Protein AF-A0A920QN01-F1 (afdb_monomer)

Sequence (130 aa):
MDKSQQSISKVDVAVIGAGSAGLPAFRAAHMHTENVVLVEGGIYGTTCARVGCMPSKLLIAAAEAAHSIENASKFGVYSSKPIINGQDVMRRVRSERDRFVGFVLESVENIDPKHNYRGHARFLDDHTIQ

Secondary structure (DSSP, 8-state):
-----------SEEEE--STTHHHHHHHHHTT-S-EEEEE-S-SSHHHHHHSHHHHHHHHHHHHHHHHHHHGGGGT---PPPP--HHHHHHHHHHHHHHHHHHHHHHHHTS-GGGEEES---EEETTEE-

Mean predicted aligned error: 4.88 Å

Foldseek 3Di:
DDPPDPDPQQAPEEFEALAPPRLVVQVVVCVVDPRAAYEHADDWLHCCLQPRVQLVVLLVVLVVVQVCQVCVVVVVDDDDRDDDDPVVSVVRSVVVSVVSSVVRVVSVVPDDVVRYHHHHWDDPDPRDID

Solvent-accessible surface area (backbone atoms only — not comparable to full-atom values): 7656 Å² total; per-residue (Å²): 141,79,88,80,70,89,73,88,75,90,58,83,42,80,33,80,36,59,33,85,63,27,51,58,49,46,56,57,51,46,78,78,38,87,52,41,37,39,31,33,57,74,79,80,24,24,58,47,28,66,77,33,57,49,34,51,50,46,50,48,52,55,51,51,52,49,53,48,53,72,52,30,54,84,76,76,42,84,72,73,80,77,84,82,58,64,68,61,53,51,49,52,29,49,54,54,22,52,55,54,19,46,60,42,42,56,61,53,72,72,48,60,67,93,31,53,44,82,38,71,76,42,77,80,53,101,87,42,71,84

Radius of gyration: 22.03 Å; Cα contacts (8 Å, |Δi|>4): 139; chains: 1; bounding box: 44×26×74 Å

Structure (mmCIF, N/CA/C/O backbone):
data_AF-A0A920QN01-F1
#
_entry.id   AF-A0A920QN01-F1
#
loop_
_atom_site.group_PDB
_atom_site.id
_atom_site.type_symbol
_atom_site.label_atom_id
_atom_site.label_alt_id
_atom_site.label_comp_id
_atom_site.label_asym_id
_atom_site.label_entity_id
_atom_site.label_seq_id
_atom_site.pdbx_PDB_ins_code
_atom_site.Cartn_x
_atom_site.Cartn_y
_atom_site.Cartn_z
_atom_site.occupancy
_atom_site.B_iso_or_equiv
_atom_site.auth_seq_id
_atom_site.auth_comp_id
_atom_site.auth_asym_id
_atom_site.auth_atom_id
_atom_site.pdbx_PDB_model_num
ATOM 1 N N . MET A 1 1 ? 5.917 7.096 36.275 1.00 39.72 1 MET A N 1
ATOM 2 C CA . MET A 1 1 ? 5.061 5.906 36.090 1.00 39.72 1 MET A CA 1
ATOM 3 C C . MET A 1 1 ? 3.647 6.336 36.395 1.00 39.72 1 MET A C 1
ATOM 5 O O . MET A 1 1 ? 3.300 6.414 37.562 1.00 39.72 1 MET A O 1
ATOM 9 N N . ASP A 1 2 ? 2.883 6.677 35.364 1.00 33.50 2 ASP A N 1
ATOM 10 C CA . ASP A 1 2 ? 1.447 6.897 35.493 1.00 33.50 2 ASP A CA 1
ATOM 11 C C . ASP A 1 2 ? 0.766 5.986 34.468 1.00 33.50 2 ASP A C 1
ATOM 13 O O . ASP A 1 2 ? 0.889 6.181 33.260 1.00 33.50 2 ASP A O 1
ATOM 17 N N . LYS A 1 3 ? 0.196 4.887 34.971 1.00 38.31 3 LYS A N 1
ATOM 18 C CA . LYS A 1 3 ? -0.616 3.932 34.210 1.00 38.31 3 LYS A CA 1
ATOM 19 C C . LYS A 1 3 ? -2.050 4.456 34.236 1.00 38.31 3 LYS A C 1
ATOM 21 O O . LYS A 1 3 ? -2.915 3.873 34.890 1.00 38.31 3 LYS A O 1
ATOM 26 N N . SER A 1 4 ? -2.277 5.590 33.587 1.00 42.38 4 SER A N 1
ATOM 27 C CA . SER A 1 4 ? -3.592 6.206 33.490 1.00 42.38 4 SER A CA 1
ATOM 28 C C . SER A 1 4 ? -4.506 5.333 32.622 1.00 42.38 4 SER A C 1
ATOM 30 O O . SER A 1 4 ? -4.461 5.349 31.400 1.00 42.38 4 SER A O 1
ATOM 32 N N . GLN A 1 5 ? -5.296 4.509 33.315 1.00 44.41 5 GLN A N 1
ATOM 33 C CA . GLN A 1 5 ? -6.604 3.984 32.915 1.00 44.41 5 GLN A CA 1
ATOM 34 C C . GLN A 1 5 ? -6.707 3.441 31.478 1.00 44.41 5 GLN A C 1
ATOM 36 O O . GLN A 1 5 ? -7.235 4.086 30.577 1.00 44.41 5 GLN A O 1
ATOM 41 N N . GLN A 1 6 ? -6.324 2.173 31.301 1.00 48.44 6 GLN A N 1
ATOM 42 C CA . GLN A 1 6 ? -6.888 1.326 30.246 1.00 48.44 6 GLN A CA 1
ATOM 43 C C . GLN A 1 6 ? -8.386 1.145 30.541 1.00 48.44 6 GLN A C 1
ATOM 45 O O . GLN A 1 6 ? -8.787 0.264 31.302 1.00 48.44 6 GLN A O 1
ATOM 50 N N . SER A 1 7 ? -9.228 2.033 30.012 1.00 57.72 7 SER A N 1
ATOM 51 C CA . SER A 1 7 ? -10.674 1.832 30.033 1.00 57.72 7 SER A CA 1
ATOM 52 C C . SER A 1 7 ? -10.994 0.629 29.151 1.00 57.72 7 SER A C 1
ATOM 54 O O . SER A 1 7 ? -10.740 0.670 27.948 1.00 57.72 7 SER A O 1
ATOM 56 N N . ILE A 1 8 ? -11.532 -0.439 29.741 1.00 59.19 8 ILE A N 1
ATOM 57 C CA . ILE A 1 8 ? -12.025 -1.597 28.993 1.00 59.19 8 ILE A CA 1
ATOM 58 C C . ILE A 1 8 ? -13.239 -1.125 28.187 1.00 59.19 8 ILE A C 1
ATOM 60 O O . ILE A 1 8 ? -14.333 -0.982 28.735 1.00 59.19 8 ILE A O 1
ATOM 64 N N . SER A 1 9 ? -13.052 -0.839 26.900 1.00 80.31 9 SER A N 1
ATOM 65 C CA . SER A 1 9 ? -14.148 -0.555 25.977 1.00 80.31 9 SER A CA 1
ATOM 66 C C . SER A 1 9 ? -14.692 -1.874 25.432 1.00 80.31 9 SER A C 1
ATOM 68 O O . SER A 1 9 ? -14.006 -2.605 24.721 1.00 80.31 9 SER A O 1
ATOM 70 N N . LYS A 1 10 ? -15.942 -2.204 25.778 1.00 93.12 10 LYS A N 1
ATOM 71 C CA . LYS A 1 10 ? -16.661 -3.293 25.107 1.00 93.12 10 LYS A CA 1
ATOM 72 C C . LYS A 1 10 ? -17.082 -2.820 23.722 1.00 93.12 10 LYS A C 1
ATOM 74 O O . LYS A 1 10 ? -17.882 -1.895 23.612 1.00 93.12 10 LYS A O 1
ATOM 79 N N . VAL A 1 11 ? -16.558 -3.480 22.698 1.00 96.00 11 VAL A N 1
ATOM 80 C CA . VAL A 1 11 ? -16.849 -3.206 21.288 1.00 96.00 11 VAL A CA 1
ATOM 81 C C . VAL A 1 11 ? -17.562 -4.397 20.662 1.00 96.00 11 VAL A C 1
ATOM 83 O O . VAL A 1 11 ? -17.366 -5.529 21.106 1.00 96.00 11 VAL A O 1
ATOM 86 N N . ASP A 1 12 ? -18.365 -4.156 19.631 1.00 97.44 12 ASP A N 1
ATOM 87 C CA . ASP A 1 12 ? -19.022 -5.236 18.887 1.00 97.44 12 ASP A CA 1
ATOM 88 C C . ASP A 1 12 ? -18.015 -5.905 17.944 1.00 97.44 12 ASP A C 1
ATOM 90 O O . ASP A 1 12 ? -18.022 -7.123 17.768 1.00 97.44 12 ASP A O 1
ATOM 94 N N . VAL A 1 13 ? -17.121 -5.102 17.350 1.00 98.00 13 VAL A N 1
ATOM 95 C CA . VAL A 1 13 ? -16.067 -5.567 16.443 1.00 98.00 13 VAL A CA 1
ATOM 96 C C . VAL A 1 13 ? -14.770 -4.794 16.689 1.00 98.00 13 VAL A C 1
ATOM 98 O O . VAL A 1 13 ? -14.737 -3.565 16.634 1.00 98.00 13 VAL A O 1
ATOM 101 N N . ALA A 1 14 ? -13.674 -5.528 16.890 1.00 97.44 14 ALA A N 1
ATOM 102 C CA . ALA A 1 14 ? -12.317 -4.989 16.891 1.00 97.44 14 ALA A CA 1
ATOM 103 C C . ALA A 1 14 ? -11.557 -5.484 15.653 1.00 97.44 14 ALA A C 1
ATOM 105 O O . ALA A 1 14 ? -11.383 -6.688 15.458 1.00 97.44 14 ALA A O 1
ATOM 106 N N . VAL A 1 15 ? -11.079 -4.560 14.820 1.00 98.25 15 VAL A N 1
ATOM 107 C CA . VAL A 1 15 ? -10.257 -4.864 13.643 1.00 98.25 15 VAL A CA 1
ATOM 108 C C . VAL A 1 15 ? -8.796 -4.573 13.957 1.00 98.25 15 VAL A C 1
ATOM 110 O O . VAL A 1 15 ? -8.422 -3.432 14.221 1.00 98.25 15 VAL A O 1
ATOM 113 N N . ILE A 1 16 ? -7.948 -5.599 13.897 1.00 98.19 16 ILE A N 1
ATOM 114 C CA . ILE A 1 16 ? -6.509 -5.469 14.145 1.00 98.19 16 ILE A CA 1
ATOM 115 C C . ILE A 1 16 ? -5.772 -5.348 12.805 1.00 98.19 16 ILE A C 1
ATOM 117 O O . ILE A 1 16 ? -5.708 -6.297 12.024 1.00 98.19 16 ILE A O 1
ATOM 121 N N . GLY A 1 17 ? -5.187 -4.177 12.566 1.00 98.00 17 GLY A N 1
ATOM 122 C CA . GLY A 1 17 ? -4.392 -3.818 11.394 1.00 98.00 17 GLY A CA 1
ATOM 123 C C . GLY A 1 17 ? -5.182 -3.037 10.342 1.00 98.00 17 GLY A C 1
ATOM 124 O O . GLY A 1 17 ? -6.114 -3.550 9.734 1.00 98.00 17 GLY A O 1
ATOM 125 N N . ALA A 1 18 ? -4.739 -1.826 10.017 1.00 97.75 18 ALA A N 1
ATOM 126 C CA . ALA A 1 18 ? -5.255 -0.960 8.953 1.00 97.75 18 ALA A CA 1
ATOM 127 C C . ALA A 1 18 ? -4.616 -1.275 7.583 1.00 97.75 18 ALA A C 1
ATOM 129 O O . ALA A 1 18 ? -4.189 -0.395 6.826 1.00 97.75 18 ALA A O 1
ATOM 130 N N . GLY A 1 19 ? -4.520 -2.567 7.270 1.00 97.50 19 GLY A N 1
ATOM 131 C CA . GLY A 1 19 ? -4.033 -3.070 5.988 1.00 97.50 19 GLY A CA 1
ATOM 132 C C . GLY A 1 19 ? -5.128 -3.156 4.922 1.00 97.50 19 GLY A C 1
ATOM 133 O O . GLY A 1 19 ? -6.263 -2.724 5.116 1.00 97.50 19 GLY A O 1
ATOM 134 N N . SER A 1 20 ? -4.797 -3.790 3.793 1.00 97.62 20 SER A N 1
ATOM 135 C CA . SER A 1 20 ? -5.736 -4.001 2.680 1.00 97.62 20 SER A CA 1
ATOM 136 C C . SER A 1 20 ? -6.963 -4.840 3.057 1.00 97.62 20 SER A C 1
ATOM 138 O O . SER A 1 20 ? -7.987 -4.711 2.402 1.00 97.62 20 SER A O 1
ATOM 140 N N . ALA A 1 21 ? -6.874 -5.670 4.102 1.00 98.06 21 ALA A N 1
ATOM 141 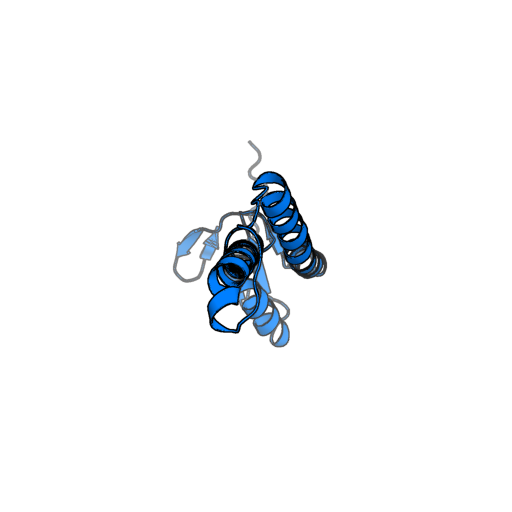C CA . ALA A 1 21 ? -8.012 -6.417 4.639 1.00 98.06 21 ALA A CA 1
ATOM 142 C C . ALA A 1 21 ? -8.772 -5.631 5.720 1.00 98.06 21 ALA A C 1
ATOM 144 O O . ALA A 1 21 ? -9.999 -5.578 5.700 1.00 98.06 21 ALA A O 1
ATOM 145 N N . GLY A 1 22 ? -8.053 -4.996 6.650 1.00 98.12 22 GLY A N 1
ATOM 146 C CA . GLY A 1 22 ? -8.682 -4.382 7.815 1.00 98.12 22 GLY A CA 1
ATOM 147 C C . GLY A 1 22 ? -9.447 -3.098 7.518 1.00 98.12 22 GLY A C 1
ATOM 148 O O . GLY A 1 22 ? -10.522 -2.910 8.071 1.00 98.12 22 GLY A O 1
ATOM 149 N N . LEU A 1 23 ? -8.979 -2.244 6.601 1.00 97.88 23 LEU A N 1
ATOM 150 C CA . LEU A 1 23 ? -9.723 -1.024 6.251 1.00 97.88 23 LEU A CA 1
ATOM 151 C C . LEU A 1 23 ? -11.106 -1.332 5.636 1.00 97.88 23 LEU A C 1
ATOM 153 O O . LEU A 1 23 ? -12.094 -0.759 6.098 1.00 97.88 23 LEU A O 1
ATOM 157 N N . PRO A 1 24 ? -11.235 -2.249 4.654 1.00 98.06 24 PRO A N 1
ATOM 158 C CA . PRO A 1 24 ? -12.546 -2.699 4.190 1.00 98.06 24 PRO A CA 1
ATOM 159 C C . PRO A 1 24 ? -13.373 -3.400 5.270 1.00 98.06 24 PRO A C 1
ATOM 161 O O . PRO A 1 24 ? -14.567 -3.134 5.360 1.00 98.06 24 PRO A O 1
ATOM 164 N N . ALA A 1 25 ? -12.762 -4.255 6.100 1.00 98.44 25 ALA A N 1
ATOM 165 C CA . ALA A 1 25 ? -13.475 -4.950 7.173 1.00 98.44 25 ALA A CA 1
ATOM 166 C C . ALA A 1 25 ? -14.059 -3.971 8.205 1.00 98.44 25 ALA A C 1
ATOM 168 O O . ALA A 1 25 ? -15.221 -4.102 8.579 1.00 98.44 25 ALA A O 1
ATOM 169 N N . PHE A 1 26 ? -13.287 -2.954 8.598 1.00 98.38 26 PHE A N 1
ATOM 170 C CA . PHE A 1 26 ? -13.736 -1.870 9.470 1.00 98.38 26 PHE A CA 1
ATOM 171 C C . PHE A 1 26 ? -14.938 -1.142 8.868 1.00 98.38 26 PHE A C 1
ATOM 173 O O . PHE A 1 26 ? -15.975 -1.039 9.515 1.00 98.38 26 PHE A O 1
ATOM 180 N N . ARG A 1 27 ? -14.835 -0.705 7.605 1.00 97.56 27 ARG A N 1
ATOM 181 C CA . ARG A 1 27 ? -15.940 -0.022 6.912 1.00 97.56 27 ARG A CA 1
ATOM 182 C C . ARG A 1 27 ? -17.184 -0.900 6.831 1.00 97.56 27 ARG A C 1
ATOM 184 O O . ARG A 1 27 ? -18.277 -0.411 7.075 1.00 97.56 27 ARG A O 1
ATOM 191 N N . ALA A 1 28 ? -17.017 -2.183 6.514 1.00 98.25 28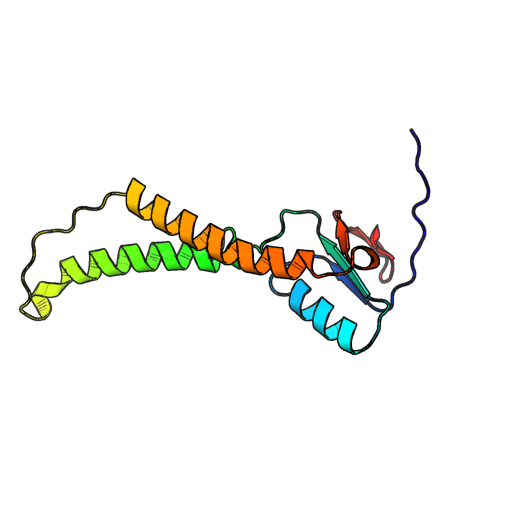 ALA A N 1
ATOM 192 C CA . ALA A 1 28 ? -18.125 -3.124 6.420 1.00 98.25 28 ALA A CA 1
ATOM 193 C C . ALA A 1 28 ? -18.818 -3.336 7.770 1.00 98.25 28 ALA A C 1
ATOM 195 O O . ALA A 1 28 ? -20.040 -3.252 7.837 1.00 98.25 28 ALA A O 1
ATOM 196 N N . ALA A 1 29 ? -18.056 -3.542 8.847 1.00 98.25 29 ALA A N 1
ATOM 197 C CA . ALA A 1 29 ? -18.607 -3.647 10.196 1.00 98.25 29 ALA A CA 1
ATOM 198 C C . ALA A 1 29 ? -19.323 -2.353 10.617 1.00 98.25 29 ALA A C 1
ATOM 200 O O . ALA A 1 29 ? -20.412 -2.407 11.186 1.00 98.25 29 ALA A O 1
ATOM 201 N N . HIS A 1 30 ? -18.756 -1.196 10.268 1.00 96.62 30 HIS A N 1
ATOM 202 C CA . HIS A 1 30 ? -19.316 0.107 10.613 1.00 96.62 30 HIS A CA 1
ATOM 203 C C . HIS A 1 30 ? -20.662 0.401 9.929 1.00 96.62 30 HIS A C 1
ATOM 205 O O . HIS A 1 30 ? -21.476 1.140 10.468 1.00 96.62 30 HIS A O 1
ATOM 211 N N . MET A 1 31 ? -20.963 -0.244 8.794 1.00 97.69 31 MET A N 1
ATOM 212 C CA . MET A 1 31 ? -22.304 -0.177 8.189 1.00 97.69 31 MET A CA 1
ATOM 213 C C . MET A 1 31 ? -23.394 -0.854 9.039 1.00 97.69 31 MET A C 1
ATOM 215 O O . MET A 1 31 ? -24.578 -0.632 8.789 1.00 97.69 31 MET A O 1
ATOM 219 N N . HIS A 1 32 ? -23.021 -1.698 10.006 1.00 98.19 32 HIS A N 1
ATOM 220 C CA . HIS A 1 32 ? -23.953 -2.455 10.845 1.00 98.19 32 HIS A CA 1
ATOM 221 C C . HIS A 1 32 ? -23.975 -1.995 12.308 1.00 98.19 32 HIS A C 1
ATOM 223 O O . HIS A 1 32 ? -24.980 -2.203 12.985 1.00 98.19 32 HIS A O 1
ATOM 229 N N . THR A 1 33 ? -22.897 -1.384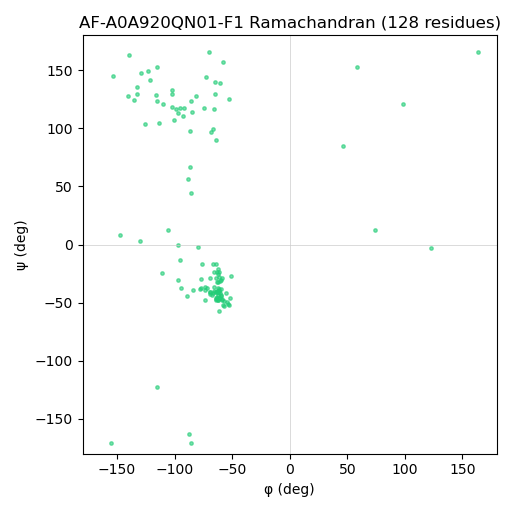 12.804 1.00 97.38 33 THR A N 1
ATOM 230 C CA . THR A 1 33 ? -22.810 -0.860 14.174 1.00 97.38 33 THR A CA 1
ATOM 231 C C . THR A 1 33 ? -21.816 0.298 14.281 1.00 97.38 33 THR A C 1
ATOM 233 O O . THR A 1 33 ? -20.766 0.314 13.641 1.00 97.38 33 THR A O 1
ATOM 236 N N . GLU A 1 34 ? -22.125 1.265 15.142 1.00 94.81 34 GLU A N 1
ATOM 237 C CA . GLU A 1 34 ? -21.206 2.345 15.520 1.00 94.81 34 GLU A CA 1
ATOM 238 C C . GLU A 1 34 ? -20.127 1.856 16.503 1.00 94.81 34 GLU A C 1
ATOM 240 O O . GLU A 1 34 ? -19.100 2.501 16.676 1.00 94.81 34 GLU A O 1
ATOM 245 N N . ASN A 1 35 ? -20.314 0.706 17.157 1.00 96.19 35 ASN A N 1
ATOM 246 C CA . ASN A 1 35 ? -19.412 0.214 18.200 1.00 96.19 35 ASN A CA 1
ATOM 247 C C . ASN A 1 35 ? -18.262 -0.637 17.626 1.00 96.19 35 ASN A C 1
ATOM 249 O O . ASN A 1 35 ? -18.080 -1.805 17.979 1.00 96.19 35 ASN A O 1
ATOM 253 N N . VAL A 1 36 ? -17.505 -0.050 16.697 1.00 97.19 36 VAL A N 1
ATOM 254 C CA . VAL A 1 36 ? -16.397 -0.698 15.982 1.00 97.19 36 VA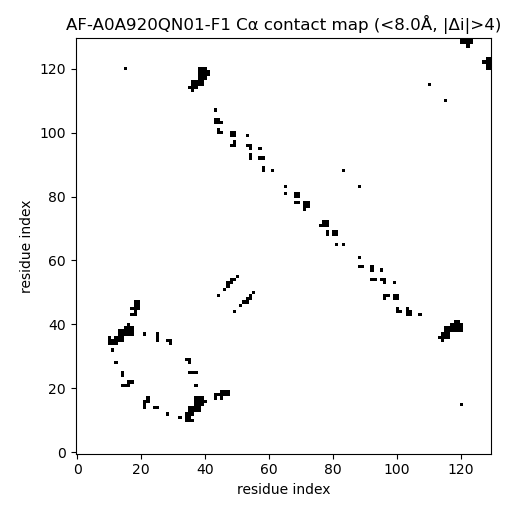L A CA 1
ATOM 255 C C . VAL A 1 36 ? -15.109 0.078 16.209 1.00 97.19 36 VAL A C 1
ATOM 257 O O . VAL A 1 36 ? -15.106 1.309 16.219 1.00 97.19 36 VAL A O 1
ATOM 260 N N . VAL A 1 37 ? -13.997 -0.640 16.355 1.00 96.94 37 VAL A N 1
ATOM 261 C CA . VAL A 1 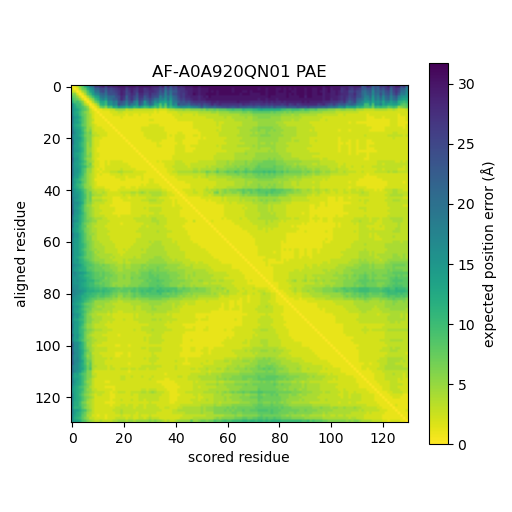37 ? -12.668 -0.034 16.489 1.00 96.94 37 VAL A CA 1
ATOM 262 C C . VAL A 1 37 ? -11.672 -0.650 15.514 1.00 96.94 37 VAL A C 1
ATOM 264 O O . VAL A 1 37 ? -11.739 -1.836 15.191 1.00 96.94 37 VAL A O 1
ATOM 267 N N . LEU A 1 38 ? -10.731 0.166 15.054 1.00 97.69 38 LEU A N 1
ATOM 268 C CA . LEU A 1 38 ? -9.594 -0.198 14.220 1.00 97.69 38 LEU A CA 1
ATOM 269 C C . LEU A 1 38 ? -8.310 0.076 15.002 1.00 97.69 38 LEU A C 1
ATOM 271 O O . LEU A 1 38 ? -8.113 1.183 15.498 1.00 97.69 38 LEU A O 1
ATOM 275 N N . VAL A 1 39 ? -7.424 -0.913 15.084 1.00 97.44 39 VAL A N 1
ATOM 276 C CA . VAL A 1 39 ? -6.145 -0.804 15.793 1.00 97.44 39 VAL A CA 1
ATOM 277 C C . VAL A 1 39 ? -4.993 -0.932 14.801 1.00 97.44 39 VAL A C 1
ATOM 279 O O . VAL A 1 39 ? -4.899 -1.938 14.105 1.00 97.44 39 VAL A O 1
ATOM 282 N N . GLU A 1 40 ? -4.092 0.047 14.727 1.00 97.81 40 GLU A N 1
ATOM 283 C CA . GLU A 1 40 ? -2.897 -0.019 13.870 1.00 97.81 40 GLU A CA 1
ATOM 284 C C . GLU A 1 40 ? -1.644 0.450 14.615 1.00 97.81 40 GLU A C 1
ATOM 286 O O . GLU A 1 40 ? -1.579 1.575 15.114 1.00 97.81 40 GLU A O 1
ATOM 291 N N . GLY A 1 41 ? -0.618 -0.403 14.649 1.00 96.50 41 GLY A N 1
ATOM 292 C CA . GLY A 1 41 ? 0.645 -0.115 15.338 1.00 96.50 41 GLY A CA 1
ATOM 293 C C . GLY A 1 41 ? 1.738 0.417 14.415 1.00 96.50 41 GLY A C 1
ATOM 294 O O . GLY A 1 41 ? 2.575 1.221 14.820 1.00 96.50 41 GLY A O 1
ATOM 295 N N . GLY A 1 42 ? 1.713 0.008 13.152 1.00 94.94 42 GLY A N 1
ATOM 296 C CA . GLY A 1 42 ? 2.668 0.389 12.129 1.00 94.94 42 GLY A CA 1
ATOM 297 C C . GLY A 1 42 ? 2.299 1.676 11.398 1.00 94.94 42 GLY A C 1
ATOM 298 O O . GLY A 1 42 ? 1.503 2.506 11.842 1.00 94.94 42 GLY A O 1
ATOM 299 N N . ILE A 1 43 ? 2.942 1.864 10.250 1.00 96.00 43 ILE A N 1
ATOM 300 C CA . ILE A 1 43 ? 2.769 3.044 9.404 1.00 96.00 43 ILE A CA 1
ATOM 301 C C . ILE A 1 43 ? 1.572 2.812 8.475 1.00 96.00 43 ILE A C 1
ATOM 303 O O . ILE A 1 43 ? 1.580 1.852 7.696 1.00 96.00 43 ILE A O 1
ATOM 307 N N . TYR A 1 44 ? 0.589 3.715 8.521 1.00 97.50 44 TYR A N 1
ATOM 308 C CA . TYR A 1 44 ? -0.554 3.715 7.604 1.00 97.50 44 TYR A CA 1
ATOM 309 C C . TYR A 1 44 ? -0.125 3.818 6.140 1.00 97.50 44 TYR A C 1
ATOM 311 O O . TYR A 1 44 ? 0.961 4.296 5.823 1.00 97.50 44 TYR A O 1
ATOM 319 N N . GLY A 1 45 ? -0.995 3.371 5.236 1.00 96.81 45 GLY A N 1
ATOM 320 C CA . GLY A 1 45 ? -0.713 3.318 3.801 1.00 96.81 45 GLY A CA 1
ATOM 321 C C . GLY A 1 45 ? -0.842 1.922 3.198 1.00 96.81 45 GLY A C 1
ATOM 322 O O . GLY A 1 45 ? -0.702 1.773 1.992 1.00 96.81 45 GLY A O 1
ATOM 323 N N . THR A 1 46 ? -1.133 0.899 4.009 1.00 98.19 46 THR A N 1
ATOM 324 C CA . THR A 1 46 ? -1.089 -0.536 3.664 1.00 98.19 46 THR A CA 1
ATOM 325 C C . THR A 1 46 ? 0.285 -1.029 3.191 1.00 98.19 46 THR A C 1
ATOM 327 O O . THR A 1 46 ? 1.078 -0.304 2.590 1.00 98.19 46 THR A O 1
ATOM 330 N N . THR A 1 47 ? 0.568 -2.316 3.391 1.00 98.38 47 THR A N 1
ATOM 331 C CA . THR A 1 47 ? 1.748 -2.955 2.784 1.00 98.38 47 THR A CA 1
ATOM 332 C C . THR A 1 47 ? 1.680 -2.898 1.259 1.00 98.38 47 THR A C 1
ATOM 334 O O . THR A 1 47 ? 2.678 -2.574 0.619 1.00 98.38 47 THR A O 1
ATOM 337 N N . CYS A 1 48 ? 0.495 -3.151 0.687 1.00 98.19 48 CYS A N 1
ATOM 338 C CA . CYS A 1 48 ? 0.253 -3.165 -0.755 1.00 98.19 48 CYS A CA 1
ATOM 339 C C . CYS A 1 48 ? 0.737 -1.877 -1.437 1.00 98.19 48 CYS A C 1
ATOM 341 O O . CYS A 1 48 ? 1.537 -1.952 -2.374 1.00 98.19 48 CYS A O 1
ATOM 343 N N . ALA A 1 49 ? 0.320 -0.709 -0.936 1.00 98.19 49 ALA A N 1
ATOM 344 C CA . ALA A 1 49 ? 0.731 0.558 -1.528 1.00 98.19 49 ALA A CA 1
ATOM 345 C C . ALA A 1 49 ? 2.153 0.961 -1.128 1.00 98.19 49 ALA A C 1
ATOM 347 O O . ALA A 1 49 ? 2.891 1.454 -1.972 1.00 98.19 49 ALA A O 1
ATOM 348 N N . ARG A 1 50 ? 2.582 0.730 0.121 1.00 98.38 50 ARG A N 1
ATOM 349 C CA . ARG A 1 50 ? 3.876 1.247 0.601 1.00 98.38 50 ARG A CA 1
ATOM 350 C C . ARG A 1 50 ? 5.095 0.521 0.045 1.00 98.38 50 ARG A C 1
ATOM 352 O O . ARG A 1 50 ? 6.084 1.166 -0.313 1.00 98.38 50 ARG A O 1
ATOM 359 N N . VAL A 1 51 ? 5.063 -0.808 0.083 1.00 98.25 51 VAL A N 1
ATOM 360 C CA . VAL A 1 51 ? 6.251 -1.663 -0.114 1.00 98.25 51 VAL A CA 1
ATOM 361 C C . VAL A 1 51 ? 5.925 -2.998 -0.793 1.00 98.25 51 VAL A C 1
ATOM 363 O O . VAL A 1 51 ? 6.779 -3.872 -0.864 1.00 98.25 51 VAL A O 1
ATOM 366 N N . GLY A 1 52 ? 4.694 -3.171 -1.272 1.00 98.19 52 GLY A N 1
ATOM 367 C CA . GLY A 1 52 ? 4.206 -4.414 -1.854 1.00 98.19 52 GLY A CA 1
ATOM 368 C C . GLY A 1 52 ? 3.866 -4.259 -3.329 1.00 98.19 52 GLY A C 1
ATOM 369 O O . GLY A 1 52 ? 4.701 -3.880 -4.152 1.00 98.19 52 GLY A O 1
ATOM 370 N N . CYS A 1 53 ? 2.615 -4.572 -3.663 1.00 98.38 53 CYS A N 1
ATOM 371 C CA . CYS A 1 53 ? 2.137 -4.680 -5.034 1.00 98.38 53 CYS A CA 1
ATOM 372 C C . CYS A 1 53 ? 2.412 -3.414 -5.854 1.00 98.38 53 CYS A C 1
ATOM 374 O O . CYS A 1 53 ? 2.995 -3.525 -6.930 1.00 98.38 53 CYS A O 1
ATOM 376 N N . MET A 1 54 ? 2.074 -2.227 -5.341 1.00 98.44 54 MET A N 1
ATOM 377 C CA . MET A 1 54 ? 2.161 -0.983 -6.119 1.00 98.44 54 MET A CA 1
ATOM 378 C C . MET A 1 54 ? 3.593 -0.659 -6.581 1.00 98.44 54 MET A C 1
ATOM 380 O O . MET A 1 54 ? 3.814 -0.599 -7.793 1.00 98.44 54 MET A O 1
ATOM 384 N N . PRO A 1 55 ? 4.602 -0.527 -5.694 1.00 98.56 55 PRO A N 1
ATOM 385 C CA . PRO A 1 55 ? 5.976 -0.295 -6.139 1.00 98.56 55 PRO A CA 1
ATOM 386 C C . PRO A 1 55 ? 6.537 -1.464 -6.957 1.00 98.56 55 PRO A C 1
ATOM 388 O O . PRO A 1 55 ? 7.302 -1.225 -7.892 1.00 98.56 55 PRO A O 1
ATOM 391 N N . SER A 1 56 ? 6.132 -2.710 -6.673 1.00 98.69 56 SER A N 1
ATOM 392 C CA . SER A 1 56 ? 6.581 -3.861 -7.468 1.00 98.69 56 SER A CA 1
ATOM 393 C C . SER A 1 56 ? 6.114 -3.774 -8.924 1.00 98.69 56 SER A C 1
ATOM 395 O O . SER A 1 56 ? 6.896 -4.047 -9.833 1.00 98.69 56 SER A O 1
ATOM 397 N N . LYS A 1 57 ? 4.866 -3.345 -9.169 1.00 98.62 57 LYS A N 1
ATOM 398 C CA . LYS A 1 57 ? 4.317 -3.257 -10.529 1.00 98.62 57 LYS A CA 1
ATOM 399 C C . LYS A 1 57 ? 4.831 -2.044 -11.288 1.00 98.62 57 LYS A C 1
ATOM 401 O O . LYS A 1 57 ? 5.037 -2.145 -12.490 1.00 98.62 57 LYS A O 1
ATOM 406 N N . LEU A 1 58 ? 5.148 -0.952 -10.597 1.00 98.69 58 LEU A N 1
ATOM 407 C CA . LEU A 1 58 ? 5.846 0.185 -11.204 1.00 98.69 58 LEU A CA 1
ATOM 408 C C . LEU A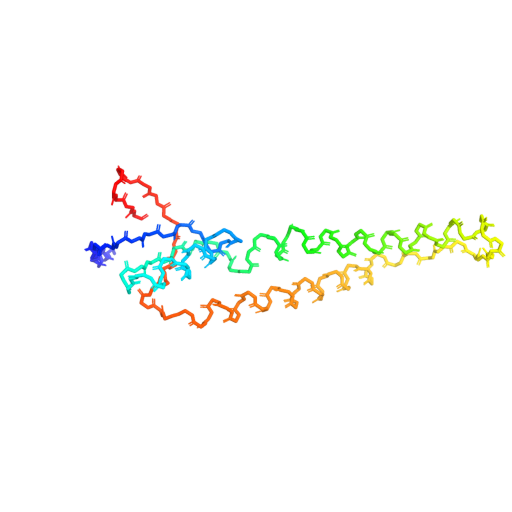 1 58 ? 7.253 -0.197 -11.685 1.00 98.69 58 LEU A C 1
ATOM 410 O O . LEU A 1 58 ? 7.662 0.206 -12.772 1.00 98.69 58 LEU A O 1
ATOM 414 N N . LEU A 1 59 ? 7.985 -0.992 -10.898 1.00 98.81 59 LEU A N 1
ATOM 415 C CA . LEU A 1 59 ? 9.310 -1.467 -11.298 1.00 98.81 59 LEU A CA 1
ATOM 416 C C . LEU A 1 59 ? 9.230 -2.473 -12.457 1.00 98.81 59 LEU A C 1
ATOM 418 O O . LEU A 1 59 ? 10.028 -2.387 -13.388 1.00 98.81 59 LEU A O 1
ATOM 422 N N . ILE A 1 60 ? 8.245 -3.381 -12.431 1.00 98.88 60 ILE A N 1
ATOM 423 C CA . ILE A 1 60 ? 7.979 -4.308 -13.542 1.00 98.88 60 ILE A CA 1
ATOM 424 C C . ILE A 1 60 ? 7.646 -3.538 -14.822 1.00 98.88 60 ILE A C 1
ATOM 426 O O . ILE A 1 60 ? 8.239 -3.832 -15.850 1.00 98.88 60 ILE A O 1
ATOM 430 N N . ALA A 1 61 ? 6.804 -2.503 -14.763 1.00 98.75 61 ALA A N 1
ATOM 431 C CA . ALA A 1 61 ? 6.471 -1.695 -15.937 1.00 98.75 61 ALA A CA 1
ATOM 432 C C . ALA A 1 61 ? 7.711 -1.024 -16.565 1.00 98.75 61 ALA A C 1
ATOM 434 O O . ALA A 1 61 ? 7.847 -0.974 -17.787 1.00 98.75 61 ALA A O 1
ATOM 435 N N . ALA A 1 62 ? 8.654 -0.545 -15.745 1.00 98.62 62 ALA A N 1
ATOM 436 C CA . ALA A 1 62 ? 9.922 -0.012 -16.248 1.00 98.62 62 ALA A CA 1
ATOM 437 C C . ALA A 1 62 ? 10.782 -1.100 -16.922 1.00 98.62 62 ALA A C 1
ATOM 439 O O . ALA A 1 62 ? 11.385 -0.852 -17.969 1.00 98.62 62 ALA A O 1
ATOM 440 N N . ALA A 1 63 ? 10.819 -2.307 -16.348 1.00 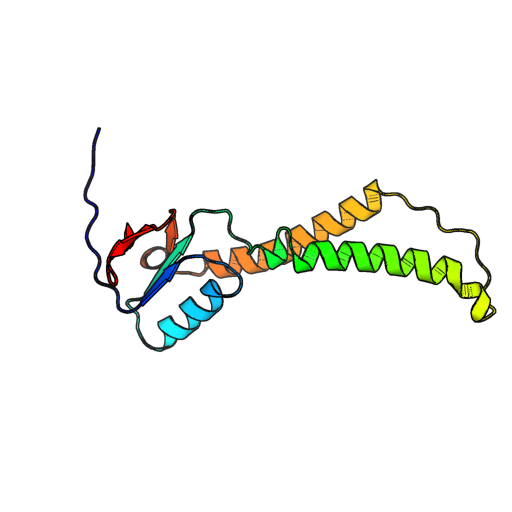98.62 63 ALA A N 1
ATOM 441 C CA . ALA A 1 63 ? 11.526 -3.445 -16.930 1.00 98.62 63 ALA A CA 1
ATOM 442 C C . ALA A 1 63 ? 10.885 -3.914 -18.249 1.00 98.62 63 ALA A C 1
ATOM 444 O O . ALA A 1 63 ? 11.597 -4.167 -19.218 1.00 98.62 63 ALA A O 1
ATOM 445 N N . GLU A 1 64 ? 9.554 -3.967 -18.318 1.00 98.69 64 GLU A N 1
ATOM 446 C CA . GLU A 1 64 ? 8.797 -4.315 -19.525 1.00 98.69 64 GLU A CA 1
ATOM 447 C C . GLU A 1 64 ? 9.032 -3.311 -20.657 1.00 98.69 64 GLU A C 1
ATOM 449 O O . GLU A 1 64 ? 9.172 -3.715 -21.812 1.00 98.69 64 GLU A O 1
ATOM 454 N N . ALA A 1 65 ? 9.150 -2.016 -20.345 1.00 98.31 65 ALA A N 1
ATOM 455 C CA . ALA A 1 65 ? 9.485 -0.996 -21.336 1.00 98.31 65 ALA A CA 1
ATOM 456 C C . ALA A 1 65 ? 10.874 -1.235 -21.954 1.00 98.31 65 ALA A C 1
ATOM 458 O O . ALA A 1 65 ? 11.012 -1.244 -23.179 1.00 98.31 65 ALA A O 1
ATOM 459 N N . ALA A 1 66 ? 11.894 -1.495 -21.127 1.00 98.25 66 ALA A N 1
ATOM 460 C CA . ALA A 1 66 ? 13.236 -1.818 -21.614 1.00 98.25 66 ALA A CA 1
ATOM 461 C C . ALA A 1 66 ? 13.244 -3.121 -22.431 1.00 98.25 66 ALA A C 1
ATOM 463 O O . ALA A 1 66 ? 13.783 -3.158 -23.537 1.00 98.25 66 ALA A O 1
ATOM 464 N N . HIS A 1 67 ? 12.573 -4.161 -21.930 1.00 98.19 67 HIS A N 1
ATOM 465 C CA . HIS A 1 67 ? 12.462 -5.446 -22.614 1.00 98.19 67 HIS A CA 1
ATOM 466 C C . HIS A 1 67 ? 11.758 -5.324 -23.972 1.00 98.19 67 HIS A C 1
ATOM 468 O O . HIS A 1 67 ? 12.152 -5.971 -24.942 1.00 98.19 67 HIS A O 1
ATOM 474 N N . SER A 1 68 ? 10.734 -4.475 -24.070 1.00 97.94 68 SER A N 1
ATOM 475 C CA . SER A 1 68 ? 10.007 -4.241 -25.321 1.00 97.94 68 SER A CA 1
ATOM 476 C C . SER A 1 68 ? 10.895 -3.586 -26.380 1.00 97.94 68 SER A C 1
ATOM 478 O O . SER A 1 68 ? 10.869 -4.013 -27.532 1.00 97.94 68 SER A O 1
ATOM 480 N N . ILE A 1 69 ? 11.729 -2.611 -25.991 1.00 97.94 69 ILE A N 1
ATOM 481 C CA . ILE A 1 69 ? 12.709 -1.975 -26.890 1.00 97.94 69 ILE A CA 1
ATOM 482 C C . ILE A 1 69 ? 13.694 -3.020 -27.430 1.00 97.94 69 ILE A C 1
ATOM 484 O O . ILE A 1 69 ? 13.928 -3.087 -28.633 1.00 97.94 69 ILE A O 1
ATOM 488 N N . GLU A 1 70 ? 14.225 -3.892 -26.569 1.00 96.94 70 GLU A N 1
ATOM 489 C CA . GLU A 1 70 ? 15.170 -4.940 -26.985 1.00 96.94 70 GLU A CA 1
ATOM 490 C C . GLU A 1 70 ? 14.562 -5.968 -27.952 1.00 96.94 70 GLU A C 1
ATOM 492 O O . GLU A 1 70 ? 15.273 -6.537 -28.782 1.00 96.94 70 GLU A O 1
ATOM 497 N N . ASN A 1 71 ? 13.251 -6.203 -27.871 1.00 97.06 71 ASN A N 1
ATOM 498 C CA . ASN A 1 71 ? 12.543 -7.170 -28.711 1.00 97.06 71 ASN A CA 1
ATOM 499 C C . ASN A 1 71 ? 11.852 -6.552 -29.935 1.00 97.06 71 ASN A C 1
ATOM 501 O O . ASN A 1 71 ? 11.251 -7.288 -30.720 1.00 97.06 71 ASN A O 1
ATOM 505 N N . ALA A 1 72 ? 11.945 -5.234 -30.126 1.00 97.88 72 ALA A N 1
ATOM 506 C CA . ALA A 1 72 ? 11.223 -4.508 -31.169 1.00 97.88 72 ALA A CA 1
ATOM 507 C C . ALA A 1 72 ? 11.558 -4.997 -32.595 1.00 97.88 72 ALA A C 1
ATOM 509 O O . ALA A 1 72 ? 10.691 -5.015 -33.474 1.00 97.88 72 ALA A O 1
ATOM 510 N N . SER A 1 73 ? 12.783 -5.489 -32.813 1.00 97.56 73 SER A N 1
ATOM 511 C CA . SER A 1 73 ? 13.257 -5.966 -34.122 1.00 97.56 73 SER A CA 1
ATOM 512 C C . SER A 1 73 ? 12.469 -7.160 -34.660 1.00 97.56 73 SER A C 1
ATOM 514 O O . SER A 1 73 ? 12.358 -7.319 -35.875 1.00 97.56 73 SER A O 1
ATOM 516 N N . LYS A 1 74 ? 11.842 -7.955 -33.781 1.00 97.44 74 LYS A N 1
ATOM 517 C CA . LYS A 1 74 ? 10.943 -9.062 -34.160 1.00 97.44 74 LYS A CA 1
ATOM 518 C C . LYS A 1 74 ? 9.708 -8.587 -34.928 1.00 97.44 74 LYS A C 1
ATOM 520 O O . LYS A 1 74 ? 9.099 -9.373 -35.644 1.00 97.44 74 LYS A O 1
ATOM 525 N N . PHE A 1 75 ? 9.363 -7.310 -34.795 1.00 97.88 75 PHE A N 1
ATOM 526 C CA . PHE A 1 75 ? 8.254 -6.663 -35.490 1.00 97.88 75 PHE A CA 1
ATOM 527 C C . PHE A 1 75 ? 8.731 -5.737 -36.620 1.00 97.88 75 PHE A C 1
ATOM 529 O O . PHE A 1 75 ? 7.954 -4.931 -37.121 1.00 97.88 75 PHE A O 1
ATOM 536 N N . GLY A 1 76 ? 10.010 -5.810 -37.006 1.00 97.94 76 GLY A N 1
ATOM 537 C CA . GLY A 1 76 ? 10.599 -4.914 -38.005 1.00 97.94 76 GLY A CA 1
ATOM 538 C C . GLY A 1 76 ? 10.865 -3.490 -37.500 1.00 97.94 76 GLY A C 1
ATOM 539 O O . GLY A 1 76 ? 11.154 -2.609 -38.306 1.00 97.94 76 GLY A O 1
ATOM 540 N N . VAL A 1 77 ? 10.786 -3.247 -36.184 1.00 98.19 77 VAL A N 1
ATOM 541 C CA . VAL A 1 77 ? 11.111 -1.954 -35.565 1.00 98.19 77 VAL A CA 1
ATOM 542 C C . VAL A 1 77 ? 12.529 -2.010 -35.007 1.00 98.19 77 VAL A C 1
ATOM 544 O O . VAL A 1 77 ? 12.822 -2.781 -34.099 1.00 98.19 77 VAL A O 1
ATOM 547 N N . TYR A 1 78 ? 13.425 -1.187 -35.539 1.00 97.06 78 TYR A N 1
ATOM 548 C CA . TYR A 1 78 ? 14.832 -1.188 -35.141 1.00 97.06 78 TYR A CA 1
ATOM 549 C C . TYR A 1 78 ? 15.131 -0.027 -34.193 1.00 97.06 78 TYR A C 1
ATOM 551 O O . TYR A 1 78 ? 14.773 1.117 -34.465 1.00 97.06 78 TYR A O 1
ATOM 559 N N . SER A 1 79 ? 15.825 -0.315 -33.094 1.00 95.19 79 SER A N 1
ATOM 560 C CA . SER A 1 79 ? 16.287 0.677 -32.123 1.00 95.19 79 SER A CA 1
ATOM 561 C C . SER A 1 79 ? 17.700 0.348 -31.647 1.00 95.19 79 SER A C 1
ATOM 563 O O . SER A 1 79 ? 18.181 -0.779 -31.786 1.00 95.19 79 SER A O 1
ATOM 565 N N . SER A 1 80 ? 18.370 1.325 -31.039 1.00 95.50 80 SER A N 1
ATOM 566 C CA . SER A 1 80 ? 19.545 1.053 -30.213 1.00 95.50 80 SER A CA 1
ATOM 567 C C . SER A 1 80 ? 19.142 0.336 -28.915 1.00 95.50 80 SER A C 1
ATOM 569 O O . SER A 1 80 ? 17.963 0.280 -28.551 1.00 95.50 80 SER A O 1
ATOM 571 N N . LYS A 1 81 ? 20.131 -0.229 -28.207 1.00 94.81 81 LYS A N 1
ATOM 572 C CA . LYS A 1 81 ? 19.911 -0.795 -26.869 1.00 94.81 81 LYS A CA 1
ATOM 573 C C . LYS A 1 81 ? 19.426 0.298 -25.905 1.00 94.81 81 LYS A C 1
ATOM 575 O O . LYS A 1 81 ? 19.970 1.406 -25.950 1.00 94.81 81 LYS A O 1
ATOM 580 N N . PRO A 1 82 ? 18.456 0.004 -25.022 1.00 96.81 82 PRO A N 1
ATOM 581 C CA . PRO A 1 82 ? 17.973 0.985 -24.062 1.00 96.81 82 PRO A CA 1
ATOM 582 C C . PRO A 1 82 ? 19.076 1.365 -23.068 1.00 96.81 82 PRO A C 1
ATOM 584 O O . PRO A 1 82 ? 19.822 0.517 -22.579 1.00 96.81 82 PRO A O 1
ATOM 587 N N . ILE A 1 83 ? 19.150 2.654 -22.736 1.00 97.62 83 ILE A N 1
ATOM 588 C CA . ILE A 1 83 ? 19.988 3.159 -21.646 1.00 97.62 83 ILE A CA 1
ATOM 589 C C . ILE A 1 83 ? 19.106 3.259 -20.404 1.00 97.62 83 ILE A C 1
ATOM 591 O O . ILE A 1 83 ? 18.135 4.013 -20.383 1.00 97.62 83 ILE A O 1
ATOM 595 N N . ILE A 1 84 ? 19.439 2.497 -19.364 1.00 98.25 84 ILE A N 1
ATOM 596 C CA . ILE A 1 84 ? 18.640 2.432 -18.137 1.00 98.25 84 ILE A CA 1
ATOM 597 C C . ILE A 1 84 ? 19.285 3.315 -17.069 1.00 98.25 84 ILE A C 1
ATOM 599 O O . ILE A 1 84 ? 20.295 2.946 -16.471 1.00 98.25 84 ILE A O 1
ATOM 603 N N . ASN A 1 85 ? 18.669 4.464 -16.780 1.00 98.56 85 ASN A N 1
ATOM 604 C CA . ASN A 1 85 ? 19.015 5.248 -15.598 1.00 98.56 85 ASN A CA 1
ATOM 605 C C . ASN A 1 85 ? 18.219 4.748 -14.384 1.00 98.56 85 ASN A C 1
ATOM 607 O O . ASN A 1 85 ? 17.070 5.137 -14.161 1.00 98.56 85 ASN A O 1
ATOM 611 N N . GLY A 1 86 ? 18.851 3.904 -13.565 1.00 98.50 86 GLY A N 1
ATOM 612 C CA . GLY A 1 86 ? 18.226 3.348 -12.362 1.00 98.50 86 GLY A CA 1
ATOM 613 C C . GLY A 1 86 ? 17.764 4.407 -11.353 1.00 98.50 86 GLY A C 1
ATOM 614 O O . GLY A 1 86 ? 16.777 4.190 -10.650 1.00 98.50 86 GLY A O 1
ATOM 615 N N . GLN A 1 87 ? 18.418 5.573 -11.298 1.00 98.75 87 GLN A N 1
ATOM 616 C CA . GLN A 1 87 ? 17.996 6.659 -10.411 1.00 98.75 87 GLN A CA 1
ATOM 617 C C . GLN A 1 87 ? 16.668 7.269 -10.866 1.00 98.75 87 GLN A C 1
ATOM 619 O O . GLN A 1 87 ? 15.790 7.494 -10.034 1.00 98.75 87 GLN A O 1
ATOM 624 N N . ASP A 1 88 ? 16.494 7.490 -12.171 1.00 98.69 88 ASP A N 1
ATOM 625 C CA . ASP A 1 88 ? 15.248 8.032 -12.723 1.00 98.69 88 ASP A CA 1
ATOM 626 C C . ASP A 1 88 ? 14.100 7.020 -12.605 1.00 98.69 88 ASP A C 1
ATOM 628 O O . ASP A 1 88 ? 12.998 7.389 -12.186 1.00 98.69 88 ASP A O 1
ATOM 632 N N . VAL A 1 89 ? 14.373 5.732 -12.857 1.00 98.81 89 VAL A N 1
ATOM 633 C CA . VAL A 1 89 ? 13.403 4.644 -12.632 1.00 98.81 89 VAL A CA 1
ATOM 634 C C . VAL A 1 89 ? 12.936 4.645 -11.180 1.00 98.81 89 VAL A C 1
ATOM 636 O O . VAL A 1 89 ? 11.736 4.722 -10.909 1.00 98.81 89 VAL A O 1
ATOM 639 N N . MET A 1 90 ? 13.867 4.628 -10.223 1.00 98.81 90 MET A N 1
ATOM 640 C CA . MET A 1 90 ? 13.501 4.590 -8.808 1.00 98.81 90 MET A CA 1
ATOM 641 C C . MET A 1 90 ? 12.856 5.892 -8.326 1.00 98.81 90 MET A C 1
ATOM 643 O O . MET A 1 90 ? 12.008 5.837 -7.433 1.00 98.81 90 MET A O 1
ATOM 647 N N . ARG A 1 91 ? 13.182 7.049 -8.921 1.00 98.81 91 ARG A N 1
ATOM 648 C CA . ARG A 1 91 ? 12.475 8.314 -8.657 1.00 98.81 91 ARG A CA 1
ATOM 649 C C . ARG A 1 91 ? 11.004 8.201 -9.058 1.00 98.81 91 ARG A C 1
ATOM 651 O O . ARG A 1 91 ? 10.137 8.548 -8.258 1.00 98.81 91 ARG A O 1
ATOM 658 N N . ARG A 1 92 ? 10.717 7.654 -10.246 1.00 98.56 92 ARG A N 1
ATOM 659 C CA . ARG A 1 92 ? 9.345 7.423 -10.729 1.00 98.56 92 ARG A CA 1
ATOM 660 C C . ARG A 1 92 ? 8.592 6.413 -9.862 1.00 98.56 92 ARG A C 1
ATOM 662 O O . ARG A 1 92 ? 7.471 6.701 -9.453 1.00 98.56 92 ARG A O 1
ATOM 669 N N . VAL A 1 93 ? 9.217 5.274 -9.542 1.00 98.81 93 VAL A N 1
ATOM 670 C CA . VAL A 1 93 ? 8.626 4.236 -8.676 1.00 98.81 93 VAL A CA 1
ATOM 671 C C . VAL A 1 93 ? 8.241 4.820 -7.319 1.00 98.81 93 VAL A C 1
ATOM 673 O O . VAL A 1 93 ? 7.119 4.616 -6.868 1.00 98.81 93 VAL A O 1
ATOM 676 N N . ARG A 1 94 ? 9.143 5.569 -6.672 1.00 98.75 94 ARG A N 1
ATOM 677 C CA . ARG A 1 94 ? 8.883 6.167 -5.352 1.00 98.75 94 ARG A CA 1
ATOM 678 C C . ARG A 1 94 ? 7.808 7.250 -5.412 1.00 98.75 94 ARG A C 1
ATOM 680 O O . ARG A 1 94 ? 6.911 7.225 -4.583 1.00 98.75 94 ARG A O 1
ATOM 687 N N . SER A 1 95 ? 7.852 8.127 -6.417 1.00 98.69 95 SER A N 1
ATOM 688 C CA . SER A 1 95 ? 6.848 9.183 -6.606 1.00 98.69 95 SER A CA 1
ATOM 689 C C . SER A 1 95 ? 5.432 8.623 -6.776 1.00 98.69 95 SER A C 1
ATOM 691 O O . SER A 1 95 ? 4.510 9.078 -6.102 1.00 98.69 95 SER A O 1
ATOM 693 N N . GLU A 1 96 ? 5.244 7.617 -7.632 1.00 98.69 96 GLU A N 1
ATOM 694 C CA . GLU A 1 96 ? 3.919 7.011 -7.821 1.00 98.69 96 GLU A CA 1
ATOM 695 C C . GLU A 1 96 ? 3.504 6.170 -6.611 1.00 98.69 96 GLU A C 1
ATOM 697 O O . GLU A 1 96 ? 2.351 6.223 -6.191 1.00 98.69 96 GLU A O 1
ATOM 702 N N . ARG A 1 97 ? 4.446 5.460 -5.977 1.00 98.62 97 ARG A N 1
ATOM 703 C CA . ARG A 1 97 ? 4.209 4.786 -4.694 1.00 98.62 97 ARG A CA 1
ATOM 704 C C . ARG A 1 97 ? 3.660 5.769 -3.660 1.00 98.62 97 ARG A C 1
ATOM 706 O O . ARG A 1 97 ? 2.638 5.476 -3.045 1.00 98.62 97 ARG A O 1
ATOM 713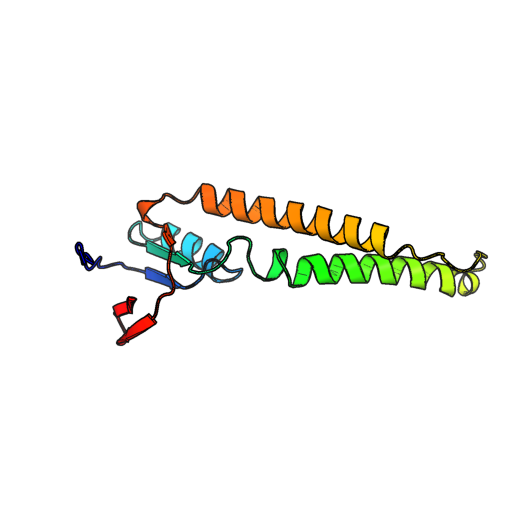 N N . ASP A 1 98 ? 4.314 6.914 -3.473 1.00 98.50 98 ASP A N 1
ATOM 714 C CA . ASP A 1 98 ? 3.910 7.934 -2.497 1.00 98.50 98 ASP A CA 1
ATOM 715 C C . ASP A 1 98 ? 2.512 8.484 -2.812 1.00 98.50 98 ASP A C 1
ATOM 717 O O . ASP A 1 98 ? 1.685 8.607 -1.909 1.00 98.50 98 ASP A O 1
ATOM 721 N N . ARG A 1 99 ? 2.196 8.702 -4.096 1.00 98.50 99 ARG A N 1
ATOM 722 C CA . ARG A 1 99 ? 0.844 9.071 -4.541 1.00 98.50 99 ARG A CA 1
ATOM 723 C C . ARG A 1 99 ? -0.206 8.026 -4.145 1.00 98.50 99 ARG A C 1
ATOM 725 O O . ARG A 1 99 ? -1.245 8.393 -3.605 1.00 98.50 99 ARG A O 1
ATOM 732 N N . PHE A 1 100 ? 0.052 6.735 -4.376 1.00 98.00 100 PHE A N 1
ATOM 733 C CA . PHE A 1 100 ? -0.884 5.668 -3.989 1.00 98.00 100 PHE A CA 1
ATOM 734 C C . PHE A 1 100 ? -1.053 5.546 -2.474 1.00 98.00 100 PHE A C 1
ATOM 736 O O . PHE A 1 100 ? -2.154 5.278 -1.997 1.00 98.00 100 PHE A O 1
ATOM 743 N N . VAL A 1 101 ? 0.025 5.753 -1.715 1.00 98.56 101 VAL A N 1
ATOM 744 C CA . VAL A 1 101 ? -0.034 5.808 -0.250 1.00 98.56 101 VAL A CA 1
ATOM 745 C C . VAL A 1 101 ? -0.899 6.980 0.210 1.00 98.56 101 VAL A C 1
ATOM 747 O O . VAL A 1 101 ? -1.704 6.790 1.118 1.00 98.56 101 VAL A O 1
ATOM 750 N N . GLY A 1 102 ? -0.803 8.141 -0.445 1.00 98.25 102 GLY A N 1
ATOM 751 C CA . GLY A 1 102 ? -1.611 9.326 -0.141 1.00 98.25 102 GLY A CA 1
ATOM 752 C C . GLY A 1 102 ? -3.117 9.049 -0.104 1.00 98.25 102 GLY A C 1
ATOM 753 O O . GLY A 1 102 ? -3.767 9.398 0.875 1.00 98.25 102 GLY A O 1
ATOM 754 N N . PHE A 1 103 ? -3.659 8.319 -1.085 1.00 97.25 103 PHE A N 1
ATOM 755 C CA . PHE A 1 103 ? -5.088 7.959 -1.106 1.00 97.25 103 PHE A CA 1
ATOM 756 C C . PHE A 1 103 ? -5.517 7.086 0.084 1.00 97.25 103 PHE A C 1
ATOM 758 O O . PHE A 1 103 ? -6.652 7.161 0.558 1.00 97.25 103 PHE A O 1
ATOM 765 N N . VAL A 1 104 ? -4.613 6.232 0.574 1.00 97.56 104 VAL A N 1
ATOM 766 C CA . VAL A 1 104 ? -4.873 5.416 1.766 1.00 97.56 104 VAL A CA 1
ATOM 767 C C . VAL A 1 104 ? -4.816 6.272 3.029 1.00 97.56 104 VAL A C 1
ATOM 769 O O . VAL A 1 104 ? -5.620 6.056 3.930 1.00 97.56 104 VAL A O 1
ATOM 772 N N . LEU A 1 105 ? -3.886 7.226 3.109 1.00 97.75 105 LEU A N 1
ATOM 773 C CA . LEU A 1 105 ? -3.779 8.128 4.257 1.00 97.75 105 LEU A CA 1
ATOM 774 C C . LEU A 1 105 ? -5.024 9.005 4.387 1.00 97.75 105 LEU A C 1
ATOM 776 O O . LEU A 1 105 ? -5.634 8.999 5.448 1.00 97.75 105 LEU A O 1
ATOM 780 N N . GLU A 1 106 ? -5.478 9.618 3.295 1.00 96.69 106 GLU A N 1
ATOM 781 C CA . GLU A 1 106 ? -6.733 10.383 3.259 1.00 96.69 106 GLU A CA 1
ATOM 782 C C . GLU A 1 106 ? -7.928 9.524 3.718 1.00 96.69 106 GLU A C 1
ATOM 784 O O . GLU A 1 106 ? -8.768 9.939 4.514 1.00 96.69 106 GLU A O 1
ATOM 789 N N . SER A 1 107 ? -7.976 8.265 3.276 1.00 93.94 107 SER A N 1
ATOM 790 C CA . SER A 1 107 ? -8.981 7.294 3.720 1.00 93.94 107 SER A CA 1
ATOM 791 C C . SER A 1 107 ? -8.954 7.001 5.226 1.00 93.94 107 SER A C 1
ATOM 793 O O . SER A 1 107 ? -9.999 6.657 5.776 1.00 93.94 107 SER A O 1
ATOM 795 N N . VAL A 1 108 ? -7.785 7.061 5.867 1.00 95.31 108 VAL A N 1
ATOM 796 C CA . VAL A 1 108 ? -7.612 6.836 7.312 1.00 95.31 108 VAL A CA 1
ATOM 797 C C . VAL A 1 108 ? -7.885 8.112 8.104 1.00 95.31 108 VAL A C 1
ATOM 799 O O . VAL A 1 108 ? -8.495 8.040 9.164 1.00 95.31 108 VAL A O 1
ATOM 802 N N . GLU A 1 109 ? -7.467 9.269 7.593 1.00 95.12 109 GLU A N 1
ATOM 803 C CA . GLU A 1 109 ? -7.690 10.586 8.208 1.00 95.12 109 GLU A CA 1
ATOM 804 C C . GLU A 1 109 ? -9.180 10.925 8.333 1.00 95.12 109 GLU A C 1
ATOM 806 O O . GLU A 1 109 ? -9.580 11.615 9.265 1.00 95.12 109 GLU A O 1
ATOM 811 N N . ASN A 1 110 ? -10.008 10.377 7.442 1.00 95.25 110 ASN A N 1
ATOM 812 C CA . ASN A 1 110 ? -11.463 10.513 7.487 1.00 95.25 110 ASN A CA 1
ATOM 813 C C . ASN A 1 110 ? -12.162 9.573 8.493 1.00 95.25 110 ASN A C 1
ATOM 815 O O . ASN A 1 110 ? -13.386 9.623 8.617 1.00 95.25 110 ASN A O 1
ATOM 819 N N . ILE A 1 111 ? -11.434 8.697 9.194 1.00 95.38 111 ILE A N 1
ATOM 820 C CA . ILE A 1 111 ? -12.003 7.855 10.258 1.00 95.38 111 ILE A CA 1
ATOM 821 C C . ILE A 1 111 ? -12.082 8.685 11.543 1.00 95.38 111 ILE A C 1
ATOM 823 O O . ILE A 1 111 ? -11.072 9.237 11.977 1.00 95.38 111 ILE A O 1
ATOM 827 N N . ASP A 1 112 ? -13.262 8.734 12.177 1.00 95.69 112 ASP A N 1
ATOM 828 C CA . ASP A 1 112 ? -13.443 9.404 13.472 1.00 95.69 112 ASP A CA 1
ATOM 829 C C . ASP A 1 112 ? -12.398 8.874 14.480 1.00 95.69 112 ASP A C 1
ATOM 831 O O . ASP A 1 112 ? -12.312 7.654 14.682 1.00 95.69 112 ASP A O 1
ATOM 835 N N . PRO A 1 113 ? -11.597 9.752 15.118 1.00 94.25 113 PRO A N 1
ATOM 836 C CA . PRO A 1 113 ? -10.565 9.353 16.071 1.00 94.25 113 PRO A CA 1
ATOM 837 C C . PRO A 1 113 ? -11.053 8.415 17.177 1.00 94.25 113 PRO A C 1
ATOM 839 O O . PRO A 1 113 ? -10.265 7.604 17.662 1.00 94.25 113 PRO A O 1
ATOM 842 N N . LYS A 1 114 ? -12.341 8.461 17.551 1.00 93.94 114 LYS A N 1
ATOM 843 C CA . LYS A 1 114 ? -12.912 7.545 18.555 1.00 93.94 114 LYS A CA 1
ATOM 844 C C . LYS A 1 114 ? -12.877 6.071 18.122 1.00 93.94 114 LYS A C 1
ATOM 846 O O . LYS A 1 114 ? -12.905 5.188 18.973 1.00 93.94 114 LYS A O 1
ATOM 851 N N . HIS A 1 115 ? -12.817 5.802 16.817 1.00 96.06 115 HIS A N 1
ATOM 852 C CA . HIS A 1 115 ? -12.732 4.453 16.258 1.00 96.06 115 HIS A CA 1
ATOM 853 C C . HIS A 1 115 ? -11.296 4.024 15.952 1.00 96.06 115 HIS A C 1
ATOM 855 O O . HIS A 1 115 ? -11.073 2.849 15.675 1.00 96.06 115 HIS A O 1
ATOM 861 N N . ASN A 1 116 ? -10.323 4.939 15.956 1.00 95.12 116 ASN A N 1
ATOM 862 C CA . ASN A 1 116 ? -8.981 4.674 15.447 1.00 95.12 116 ASN A CA 1
ATOM 863 C C . ASN A 1 116 ? -7.933 4.695 16.565 1.00 95.12 116 ASN A C 1
ATOM 865 O O . ASN A 1 116 ? -7.503 5.751 17.030 1.00 95.12 116 ASN A O 1
ATOM 869 N N . TYR A 1 117 ? -7.473 3.511 16.958 1.00 95.06 117 TYR A N 1
ATOM 870 C CA . TYR A 1 117 ? -6.504 3.323 18.027 1.00 95.06 117 TYR A CA 1
ATOM 871 C C . TYR 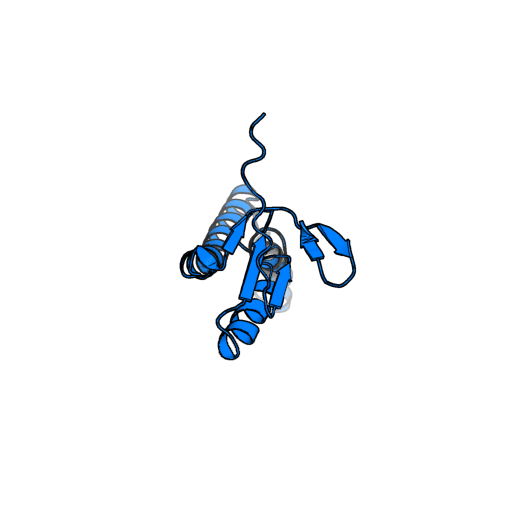A 1 117 ? -5.107 3.058 17.463 1.00 95.06 117 TYR A C 1
ATOM 873 O O . TYR A 1 117 ? -4.886 2.173 16.633 1.00 95.06 117 TYR A O 1
ATOM 881 N N . ARG A 1 118 ? -4.124 3.812 17.960 1.00 95.31 118 ARG A N 1
ATOM 882 C CA . ARG A 1 118 ? -2.710 3.628 17.619 1.00 95.31 118 ARG A CA 1
ATOM 883 C C . ARG A 1 118 ? -2.053 2.683 18.615 1.00 95.31 118 ARG A C 1
ATOM 885 O O . ARG A 1 118 ? -1.947 3.012 19.793 1.00 95.31 118 ARG A O 1
ATOM 892 N N . GLY A 1 119 ? -1.573 1.538 18.141 1.00 94.81 119 GLY A N 1
ATOM 893 C CA . GLY A 1 119 ? -0.899 0.561 18.995 1.00 94.81 119 GLY A CA 1
ATOM 894 C C . GLY A 1 119 ? -0.789 -0.826 18.377 1.00 94.81 119 GLY A C 1
ATOM 895 O O . GLY A 1 119 ? -1.441 -1.145 17.386 1.00 94.81 119 GLY A O 1
ATOM 896 N N . HIS A 1 120 ? 0.058 -1.662 18.970 1.00 96.50 120 HIS A N 1
ATOM 897 C CA . HIS A 1 120 ? 0.137 -3.077 18.625 1.00 96.50 120 HIS A CA 1
ATOM 898 C C . HIS A 1 120 ? -0.773 -3.868 19.555 1.00 96.50 120 HIS A C 1
ATOM 900 O O . HIS A 1 120 ? -0.458 -3.997 20.734 1.00 96.50 120 HIS A O 1
ATOM 906 N N . ALA A 1 121 ? -1.864 -4.403 19.009 1.00 95.75 121 ALA A N 1
ATOM 907 C CA . ALA A 1 121 ? -2.773 -5.245 19.769 1.00 95.75 121 ALA A CA 1
ATOM 908 C C . ALA A 1 121 ? -2.161 -6.623 20.049 1.00 95.75 121 ALA A C 1
ATOM 910 O O . ALA A 1 121 ? -1.504 -7.217 19.183 1.00 95.75 121 ALA A O 1
ATOM 911 N N . ARG A 1 122 ? -2.450 -7.170 21.228 1.00 96.69 122 ARG A N 1
ATOM 912 C CA . ARG A 1 122 ? -2.183 -8.570 21.575 1.00 96.69 122 ARG A CA 1
ATOM 913 C C . ARG A 1 122 ? -3.410 -9.195 22.233 1.00 96.69 122 ARG A C 1
ATOM 915 O O . ARG A 1 122 ? -3.975 -8.603 23.144 1.00 96.69 122 ARG A O 1
ATOM 922 N N . PHE A 1 123 ? -3.761 -10.414 21.826 1.00 97.25 123 PHE A N 1
ATOM 923 C CA . PHE A 1 123 ? -4.789 -11.209 22.500 1.00 97.25 123 PHE A CA 1
ATOM 924 C C . PHE A 1 123 ? -4.356 -11.586 23.919 1.00 97.25 123 PHE A C 1
ATOM 926 O O . PHE A 1 123 ? -3.247 -12.095 24.128 1.00 97.25 123 PHE A O 1
ATOM 933 N N . LEU A 1 124 ? -5.243 -11.328 24.876 1.00 96.50 124 LEU A N 1
ATOM 934 C CA . LEU A 1 124 ? -5.164 -11.843 26.242 1.00 96.50 124 LEU A CA 1
ATOM 935 C C . LEU A 1 124 ? -5.990 -13.126 26.385 1.00 96.50 124 LEU A C 1
ATOM 937 O O . LEU A 1 124 ? -5.551 -14.061 27.050 1.00 96.50 124 LEU A O 1
ATOM 941 N N . ASP A 1 125 ? -7.140 -13.166 25.713 1.00 96.31 125 ASP A N 1
ATOM 942 C CA . ASP A 1 125 ? -8.048 -14.305 25.582 1.00 96.31 125 ASP A CA 1
ATOM 943 C C . ASP A 1 125 ? -8.877 -14.162 24.285 1.00 96.31 125 ASP A C 1
ATOM 945 O O . ASP A 1 125 ? -8.595 -13.288 23.461 1.00 96.31 125 ASP A O 1
ATOM 949 N N . ASP A 1 126 ? -9.890 -15.013 24.097 1.00 97.19 126 ASP A N 1
ATOM 950 C CA . ASP A 1 126 ? -10.728 -15.066 22.888 1.00 97.19 126 ASP A CA 1
ATOM 951 C C . ASP A 1 126 ? -11.563 -13.791 22.640 1.00 97.19 126 ASP A C 1
ATOM 953 O O . ASP A 1 126 ? -12.040 -13.573 21.524 1.00 97.19 126 ASP A O 1
ATOM 957 N N . HIS A 1 127 ? -11.741 -12.936 23.653 1.00 95.88 127 HIS A N 1
ATOM 958 C CA . HIS A 1 127 ? -12.595 -11.744 23.588 1.00 95.88 127 HIS A CA 1
ATOM 959 C C . HIS A 1 127 ? -11.915 -10.453 24.067 1.00 95.88 127 HIS A C 1
ATOM 961 O O . HIS A 1 127 ? -12.554 -9.398 24.078 1.00 95.88 127 HIS A O 1
ATOM 967 N N . THR A 1 128 ? -10.631 -10.506 24.423 1.00 95.31 128 THR A N 1
ATOM 968 C CA . THR A 1 128 ? -9.911 -9.374 25.012 1.00 95.31 128 THR A CA 1
ATOM 969 C C . THR A 1 128 ? -8.565 -9.151 24.330 1.00 95.31 128 THR A C 1
ATOM 971 O O . THR A 1 128 ? -7.741 -10.063 24.218 1.00 95.31 128 THR A O 1
ATOM 974 N N . ILE A 1 129 ? -8.309 -7.901 23.931 1.00 94.75 129 ILE A N 1
ATOM 975 C CA . ILE A 1 129 ? -7.023 -7.435 23.398 1.00 94.75 129 ILE A CA 1
ATOM 976 C C . ILE A 1 129 ? -6.482 -6.264 24.229 1.00 94.75 129 ILE A C 1
ATOM 978 O O . ILE A 1 129 ? -7.266 -5.489 24.779 1.00 94.75 129 ILE A O 1
ATOM 982 N N . GLN A 1 130 ? -5.154 -6.137 24.311 1.00 90.81 130 GLN A N 1
ATOM 983 C CA . GLN A 1 130 ? -4.446 -4.996 24.917 1.00 90.81 130 GLN A CA 1
ATOM 984 C C . GLN A 1 130 ? -3.517 -4.299 23.930 1.00 90.81 130 GLN A C 1
ATOM 986 O O . GLN A 1 130 ? -3.043 -4.997 23.001 1.00 90.81 130 GLN A O 1
#

Nearest PDB structures (foldseek):
  3ic9-assembly2_D  TM=9.708E-01  e=1.305E-13  Colwellia psychrerythraea 34H
  3o0h-assembly1_B  TM=7.686E-01  e=4.078E-07  Bartonella henselae str. Houston-1
  1k4q-assembly1_A-2  TM=7.989E-01  e=1.038E-06  Homo sapiens
  3djj-assembly1_A  TM=7.983E-01  e=3.947E-06  Homo sapiens
  1grg-assembly1_A-2  TM=8.010E-01  e=4.220E-06  Homo sapiens

pLDDT: mean 93.97, std 12.77, range [33.5, 98.88]